Protein AF-A2HVQ4-F1 (afdb_monomer_lite)

Organism: Trichomonas vaginalis (strain ATCC PRA-98 / G3) (NCBI:txid412133)

Structure (mmCIF, N/CA/C/O backbone):
data_AF-A2HVQ4-F1
#
_entry.id   AF-A2HVQ4-F1
#
loop_
_atom_site.group_PDB
_atom_site.id
_atom_site.type_symbol
_atom_site.label_atom_id
_atom_site.label_alt_id
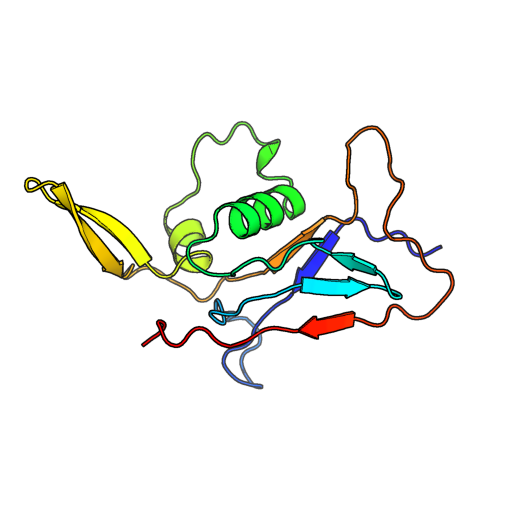_atom_site.label_comp_id
_atom_site.label_asym_id
_atom_site.label_entity_id
_atom_site.label_seq_id
_atom_site.pdbx_PDB_ins_code
_atom_site.Cartn_x
_atom_site.Cartn_y
_atom_site.Cartn_z
_atom_site.occupancy
_atom_site.B_iso_or_equiv
_atom_site.auth_seq_id
_atom_site.auth_comp_id
_atom_site.auth_asym_id
_atom_site.auth_atom_id
_atom_site.pdbx_PDB_model_num
ATOM 1 N N . MET A 1 1 ? -13.916 -3.213 23.852 1.00 38.81 1 MET A N 1
ATOM 2 C CA . MET A 1 1 ? -13.394 -2.404 22.736 1.00 38.81 1 MET A CA 1
ATOM 3 C C . MET A 1 1 ? -12.319 -3.230 22.056 1.00 38.81 1 MET A C 1
ATOM 5 O O . MET A 1 1 ? -11.415 -3.683 22.746 1.00 38.81 1 MET A O 1
ATOM 9 N N . LYS A 1 2 ? -12.468 -3.555 20.770 1.00 50.03 2 LYS A N 1
ATOM 10 C CA . LYS A 1 2 ? -11.391 -4.205 20.013 1.00 50.03 2 LYS A CA 1
ATOM 11 C C . LYS A 1 2 ? -10.584 -3.078 19.383 1.00 50.03 2 LYS A C 1
ATOM 13 O O . LYS A 1 2 ? -11.013 -2.516 18.385 1.00 50.03 2 LYS A O 1
ATOM 18 N N . HIS A 1 3 ? -9.506 -2.686 20.049 1.00 62.81 3 HIS A N 1
ATOM 19 C CA . HIS A 1 3 ? -8.563 -1.710 19.521 1.00 62.81 3 HIS A CA 1
ATOM 20 C C . HIS A 1 3 ? -7.697 -2.444 18.496 1.00 62.81 3 HIS A C 1
ATOM 22 O O . HIS A 1 3 ? -7.038 -3.423 18.842 1.00 62.81 3 HIS A O 1
ATOM 28 N N . ALA A 1 4 ? -7.811 -2.060 17.230 1.00 68.94 4 ALA A N 1
ATOM 29 C CA . ALA A 1 4 ? -6.895 -2.481 16.184 1.00 68.94 4 ALA A CA 1
ATOM 30 C C . ALA A 1 4 ? -6.087 -1.249 15.795 1.00 68.94 4 ALA A C 1
ATOM 32 O O . ALA A 1 4 ? -6.677 -0.208 15.512 1.00 68.94 4 ALA A O 1
ATOM 33 N N . ASP A 1 5 ? -4.766 -1.380 15.796 1.00 73.69 5 ASP A N 1
ATOM 34 C CA . ASP A 1 5 ? -3.872 -0.259 15.497 1.00 73.69 5 ASP A CA 1
ATOM 35 C C . ASP A 1 5 ? -3.649 -0.117 13.987 1.00 73.69 5 ASP A C 1
ATOM 37 O O . ASP A 1 5 ? -3.509 0.992 13.480 1.00 73.69 5 ASP A O 1
ATOM 41 N N . THR A 1 6 ? -3.699 -1.238 13.259 1.00 79.94 6 THR A N 1
ATOM 42 C CA . THR A 1 6 ? -3.438 -1.309 11.818 1.00 79.94 6 THR A CA 1
ATOM 43 C C . THR A 1 6 ? -4.282 -2.400 11.162 1.00 79.94 6 THR A C 1
ATOM 45 O O . THR A 1 6 ? -4.533 -3.456 11.749 1.00 79.94 6 THR A O 1
ATOM 48 N N . MET A 1 7 ? -4.667 -2.182 9.906 1.00 84.50 7 MET A N 1
ATOM 49 C CA . MET A 1 7 ? -5.232 -3.199 9.023 1.00 84.50 7 MET A CA 1
ATOM 50 C C . MET A 1 7 ? -4.346 -3.427 7.801 1.00 84.50 7 MET A C 1
ATOM 52 O O . MET A 1 7 ? -3.871 -2.478 7.182 1.00 84.50 7 MET A O 1
ATOM 56 N N . PHE A 1 8 ? -4.195 -4.697 7.420 1.00 87.75 8 PHE A N 1
ATOM 57 C CA . PHE A 1 8 ? -3.536 -5.099 6.181 1.00 87.75 8 PHE A CA 1
ATOM 58 C C . PHE A 1 8 ? -4.539 -5.738 5.228 1.00 87.75 8 PHE A C 1
ATOM 60 O O . PHE A 1 8 ? -5.259 -6.671 5.593 1.00 87.75 8 PHE A O 1
ATOM 67 N N . VAL A 1 9 ? -4.566 -5.241 3.997 1.00 87.25 9 VAL A N 1
ATOM 68 C CA . VAL A 1 9 ? -5.428 -5.734 2.924 1.00 87.25 9 VAL A CA 1
ATOM 69 C C . VAL A 1 9 ? -4.564 -6.468 1.910 1.00 87.25 9 VAL A C 1
ATOM 71 O O . VAL A 1 9 ? -3.584 -5.927 1.397 1.00 87.25 9 VAL A O 1
ATOM 74 N N . LEU A 1 10 ? -4.931 -7.719 1.642 1.00 88.50 10 LEU A N 1
ATOM 75 C CA . LEU A 1 10 ? -4.179 -8.631 0.789 1.00 88.50 10 LEU A CA 1
ATOM 76 C C . LEU A 1 10 ? -4.987 -8.952 -0.466 1.00 88.50 10 LEU A C 1
ATOM 78 O O . LEU A 1 10 ? -6.140 -9.378 -0.384 1.00 88.50 10 LEU A O 1
ATOM 82 N N . PHE A 1 11 ? -4.359 -8.793 -1.628 1.00 87.06 11 PHE A N 1
ATOM 83 C CA . PHE A 1 11 ? -4.989 -9.021 -2.925 1.00 87.06 11 PHE A CA 1
ATOM 84 C C . PHE A 1 11 ? -4.402 -10.268 -3.570 1.00 87.06 11 PHE A C 1
ATOM 86 O O . PHE A 1 11 ? -3.300 -10.259 -4.116 1.00 87.06 11 PHE A O 1
ATOM 93 N N . ARG A 1 12 ? -5.146 -11.370 -3.487 1.00 86.19 12 ARG A N 1
ATOM 94 C CA . ARG A 1 12 ? -4.780 -12.619 -4.159 1.00 86.19 12 ARG A CA 1
ATOM 95 C C . ARG A 1 12 ? -4.962 -12.471 -5.667 1.00 86.19 12 ARG A C 1
ATOM 97 O O . ARG A 1 12 ? -5.943 -11.876 -6.110 1.00 86.19 12 ARG A O 1
ATOM 104 N N . ARG A 1 13 ? -4.067 -13.069 -6.457 1.00 80.94 13 ARG A N 1
ATOM 105 C CA . ARG A 1 13 ? -4.235 -13.141 -7.919 1.00 80.94 13 ARG A CA 1
ATOM 106 C C . ARG A 1 13 ? -5.388 -14.068 -8.301 1.00 80.94 13 ARG A C 1
ATOM 108 O O . ARG A 1 13 ? -6.173 -13.746 -9.189 1.00 80.94 13 ARG A O 1
ATOM 115 N N . THR A 1 14 ? -5.503 -15.201 -7.618 1.00 81.44 14 THR A N 1
ATOM 116 C CA . THR A 1 14 ? -6.581 -16.178 -7.770 1.00 81.44 14 THR A CA 1
ATOM 117 C C . THR A 1 14 ? -7.082 -16.652 -6.406 1.00 81.44 14 THR A C 1
ATOM 119 O O . THR A 1 14 ? -6.425 -16.471 -5.383 1.00 81.44 14 THR A O 1
ATOM 122 N N . ILE A 1 15 ? -8.244 -17.309 -6.366 1.00 82.31 15 ILE A N 1
ATOM 123 C CA . ILE A 1 15 ? -8.796 -17.852 -5.113 1.00 82.31 15 ILE A CA 1
ATOM 124 C C . ILE A 1 15 ? -7.874 -18.893 -4.448 1.00 82.31 15 ILE A C 1
ATOM 126 O O . ILE A 1 15 ? -7.889 -19.036 -3.224 1.00 82.31 15 ILE A O 1
ATOM 130 N N . ASN A 1 16 ? -7.035 -19.558 -5.247 1.00 85.38 16 ASN A N 1
ATOM 131 C CA . ASN A 1 16 ? -6.134 -20.624 -4.815 1.00 85.38 16 ASN A CA 1
ATOM 132 C C . ASN A 1 16 ? -4.757 -20.116 -4.362 1.00 85.38 16 ASN A C 1
ATOM 134 O O . ASN A 1 16 ? -3.953 -20.910 -3.880 1.00 85.38 16 ASN A O 1
ATOM 138 N N . ASP A 1 17 ? -4.469 -18.820 -4.500 1.00 80.88 17 ASP A N 1
ATOM 139 C CA . ASP A 1 17 ? -3.192 -18.260 -4.060 1.00 80.88 17 ASP A CA 1
ATOM 140 C C . ASP A 1 17 ? -3.246 -17.966 -2.559 1.00 80.88 17 ASP A C 1
ATOM 142 O O . ASP A 1 17 ? -3.961 -17.072 -2.109 1.00 80.88 17 ASP A O 1
ATOM 146 N N . TYR A 1 18 ? -2.504 -18.740 -1.763 1.00 78.88 18 TYR A N 1
ATOM 147 C CA . TYR A 1 18 ? -2.473 -18.592 -0.300 1.00 78.88 18 TYR A CA 1
ATOM 148 C C . TYR A 1 18 ? -1.299 -17.753 0.209 1.00 78.88 18 TYR A C 1
ATOM 150 O O . TYR A 1 18 ? -1.385 -17.222 1.314 1.00 78.88 18 TYR A O 1
ATOM 158 N N . SER A 1 19 ? -0.233 -17.627 -0.584 1.00 82.12 19 SER A N 1
ATOM 159 C CA . SER A 1 19 ? 1.019 -16.961 -0.199 1.00 82.12 19 SER A CA 1
ATOM 160 C C . SER A 1 19 ? 1.459 -15.848 -1.150 1.00 82.12 19 SER A C 1
ATOM 162 O O . SER A 1 19 ? 2.436 -15.176 -0.852 1.00 82.12 19 SER A O 1
ATOM 164 N N . CYS A 1 20 ? 0.774 -15.666 -2.283 1.00 84.81 20 CYS A N 1
ATOM 165 C CA . CYS A 1 20 ? 1.169 -14.715 -3.319 1.00 84.81 20 CYS A CA 1
ATOM 166 C C . CYS A 1 20 ? 0.111 -13.618 -3.465 1.00 84.81 20 CYS A C 1
ATOM 168 O O . CYS A 1 20 ? -1.029 -13.885 -3.865 1.00 84.81 20 CYS A O 1
ATOM 170 N N . PHE A 1 21 ? 0.503 -12.384 -3.168 1.00 88.62 21 PHE A N 1
ATOM 171 C CA . PHE A 1 21 ? -0.345 -11.201 -3.198 1.00 88.62 21 PHE A CA 1
ATOM 172 C C . PHE A 1 21 ? 0.253 -10.141 -4.111 1.00 88.62 21 PHE A C 1
ATOM 174 O O . PHE A 1 21 ? 1.451 -9.877 -4.070 1.00 88.62 21 PHE A O 1
ATOM 181 N N . TYR A 1 22 ? -0.584 -9.525 -4.934 1.00 87.12 22 TYR A N 1
ATOM 182 C CA . TYR A 1 22 ? -0.135 -8.615 -5.982 1.00 87.12 22 TYR A CA 1
ATOM 183 C C . TYR A 1 22 ? -0.805 -7.266 -5.833 1.00 87.12 22 TYR A C 1
ATOM 185 O O . TYR A 1 22 ? -1.970 -7.189 -5.445 1.00 87.12 22 TYR A O 1
ATOM 193 N N . ASN A 1 23 ? -0.080 -6.207 -6.186 1.00 87.19 23 ASN A N 1
ATOM 194 C CA . ASN A 1 23 ? -0.672 -4.886 -6.281 1.00 87.19 23 ASN A CA 1
ATOM 195 C C . ASN A 1 23 ? -1.806 -4.924 -7.326 1.00 87.19 23 ASN A C 1
ATOM 197 O O . ASN A 1 23 ? -1.540 -5.242 -8.487 1.00 87.19 23 ASN A O 1
ATOM 201 N N . PRO A 1 24 ? -3.064 -4.649 -6.938 1.00 83.19 24 PRO A N 1
ATOM 202 C CA . PRO A 1 24 ? -4.206 -4.767 -7.836 1.00 83.19 24 PRO A CA 1
ATOM 203 C C . PRO A 1 24 ? -4.341 -3.579 -8.803 1.00 83.19 24 PRO A C 1
ATOM 205 O O . PRO A 1 24 ? -5.233 -3.614 -9.650 1.00 83.19 24 PRO A O 1
ATOM 208 N N . GLY A 1 25 ? -3.515 -2.532 -8.665 1.00 85.38 25 GLY A N 1
ATOM 209 C CA . GLY A 1 25 ? -3.580 -1.332 -9.496 1.00 85.38 25 GLY A CA 1
ATOM 210 C C . GLY A 1 25 ? -4.922 -0.632 -9.372 1.00 85.38 25 GLY A C 1
ATOM 211 O O . GLY A 1 25 ? -5.583 -0.391 -10.370 1.00 85.38 25 GLY A O 1
ATOM 212 N N . ILE A 1 26 ? -5.368 -0.368 -8.148 1.00 85.31 26 ILE A N 1
ATOM 213 C CA . ILE A 1 26 ? -6.641 0.303 -7.866 1.00 85.31 26 ILE A CA 1
ATOM 214 C C . ILE A 1 26 ? -6.428 1.658 -7.215 1.00 85.31 26 ILE A C 1
ATOM 216 O O . ILE A 1 26 ? -5.455 1.866 -6.479 1.00 85.31 26 ILE A O 1
ATOM 220 N N . LYS A 1 27 ? -7.409 2.532 -7.409 1.00 88.62 27 LYS A N 1
ATOM 221 C CA . LYS A 1 27 ? -7.669 3.618 -6.470 1.00 88.62 27 LYS A CA 1
ATOM 222 C C . LYS A 1 27 ? -8.509 3.110 -5.305 1.00 88.62 27 LYS A C 1
ATOM 224 O O . LYS A 1 27 ? -9.254 2.142 -5.455 1.00 88.62 27 LYS A O 1
ATOM 229 N N . TYR A 1 28 ? -8.329 3.694 -4.130 1.00 85.81 28 TYR A N 1
ATOM 230 C CA . TYR A 1 28 ? -9.011 3.254 -2.929 1.00 85.81 28 TYR A CA 1
ATOM 231 C C . TYR A 1 28 ? -9.220 4.381 -1.921 1.00 85.81 28 TYR A C 1
ATOM 233 O O . TYR A 1 28 ? -8.386 5.259 -1.704 1.00 85.81 28 TYR A O 1
ATOM 241 N N . HIS A 1 29 ? -10.333 4.255 -1.221 1.00 85.06 29 HIS A N 1
ATOM 242 C CA . HIS A 1 29 ? -10.558 4.743 0.128 1.00 85.06 29 HIS A CA 1
ATOM 243 C C . HIS A 1 29 ? -11.426 3.701 0.832 1.00 85.06 29 HIS A C 1
ATOM 245 O O . HIS A 1 29 ? -12.196 2.980 0.191 1.00 85.06 29 HIS A O 1
ATOM 251 N N . ILE A 1 30 ? -11.255 3.555 2.138 1.00 80.88 30 ILE A N 1
ATOM 252 C CA . ILE A 1 30 ? -11.874 2.474 2.892 1.00 80.88 30 ILE A CA 1
ATOM 253 C C . ILE A 1 30 ? -12.900 3.078 3.827 1.00 80.88 30 ILE A C 1
ATOM 255 O O . ILE A 1 30 ? -12.572 3.899 4.679 1.00 80.88 30 ILE A O 1
ATOM 259 N N . ASN A 1 31 ? -14.155 2.674 3.666 1.00 80.12 31 ASN A N 1
ATOM 260 C CA . ASN A 1 31 ? -15.184 3.007 4.636 1.00 80.12 31 ASN A CA 1
ATOM 261 C C . ASN A 1 31 ? -14.991 2.132 5.873 1.00 80.12 31 ASN A C 1
ATOM 263 O O . ASN A 1 31 ? -14.978 0.910 5.749 1.00 80.12 31 ASN A O 1
ATOM 267 N N . ILE A 1 32 ? -14.854 2.758 7.033 1.00 76.50 32 ILE A N 1
ATOM 268 C CA . ILE A 1 32 ? -14.749 2.115 8.334 1.00 76.50 32 ILE A CA 1
ATOM 269 C C . ILE A 1 32 ? -15.804 2.764 9.221 1.00 76.50 32 ILE A C 1
ATOM 271 O O . ILE A 1 32 ? -15.659 3.909 9.646 1.00 76.50 32 ILE A O 1
ATOM 275 N N . ASP A 1 33 ? -16.896 2.039 9.455 1.00 74.81 33 ASP A N 1
ATOM 276 C CA . ASP A 1 33 ? -18.021 2.495 10.286 1.00 74.81 33 ASP A CA 1
ATOM 277 C C . ASP A 1 33 ? -18.572 3.886 9.891 1.00 74.81 33 ASP A C 1
ATOM 279 O O . ASP A 1 33 ? -18.785 4.776 10.713 1.00 74.81 33 ASP A O 1
ATOM 283 N N . GLY A 1 34 ? -18.746 4.111 8.585 1.00 75.25 34 GLY A N 1
ATOM 284 C CA . GLY A 1 34 ? -19.269 5.362 8.029 1.00 75.25 34 GLY A CA 1
ATOM 285 C C . GLY A 1 34 ? -18.224 6.464 7.833 1.00 75.25 34 GLY A C 1
ATOM 286 O O . GLY A 1 34 ? -18.560 7.525 7.303 1.00 75.25 34 GLY A O 1
ATOM 287 N N . LYS A 1 35 ? -16.962 6.236 8.218 1.00 76.94 35 LYS A N 1
ATOM 288 C CA . LYS A 1 35 ? -15.846 7.160 7.981 1.00 76.94 35 LYS A CA 1
ATOM 289 C C . LYS A 1 35 ? -14.934 6.622 6.889 1.00 76.94 35 LYS A C 1
ATOM 291 O O . LYS A 1 35 ? -14.402 5.525 7.006 1.00 76.94 35 LYS A O 1
ATOM 296 N N . TYR A 1 36 ? -14.716 7.418 5.847 1.00 79.44 36 TYR A N 1
ATOM 297 C CA . TYR A 1 36 ? -13.748 7.081 4.807 1.00 79.44 36 TYR A CA 1
ATOM 298 C C . TYR A 1 36 ? -12.325 7.412 5.257 1.00 79.44 36 TYR A C 1
ATOM 300 O O . TYR A 1 36 ? -12.045 8.542 5.667 1.00 79.44 36 TYR A O 1
ATOM 308 N N . TYR A 1 37 ? -11.443 6.422 5.154 1.00 79.88 37 TYR A N 1
ATOM 309 C CA . TYR A 1 37 ? -10.019 6.541 5.413 1.00 79.88 37 TYR A CA 1
ATOM 310 C C . TYR A 1 37 ? -9.202 5.814 4.326 1.00 79.88 37 TYR A C 1
ATOM 312 O O . TYR A 1 37 ? -9.496 4.658 4.022 1.00 79.88 37 TYR A O 1
ATOM 320 N N . PRO A 1 38 ? -8.157 6.430 3.750 1.00 80.19 38 PRO A N 1
ATOM 321 C CA . PRO A 1 38 ? -7.820 7.850 3.854 1.00 80.19 38 PRO A CA 1
ATOM 322 C C . PRO A 1 38 ? -8.977 8.751 3.384 1.00 80.19 38 PRO A C 1
ATOM 324 O O . PRO A 1 38 ? -9.886 8.312 2.680 1.00 80.19 38 PRO A O 1
ATOM 327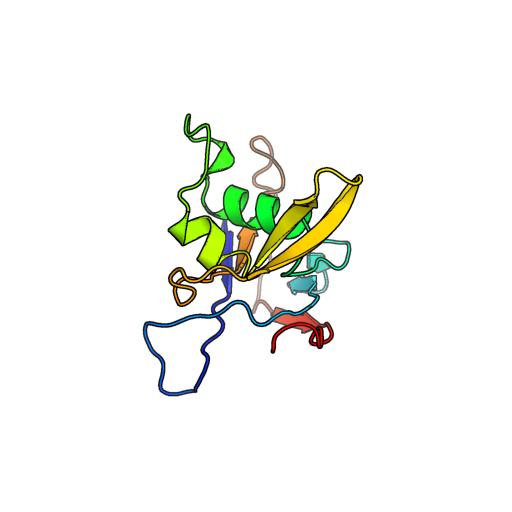 N N . ARG A 1 39 ? -8.995 10.008 3.856 1.00 80.69 39 ARG A N 1
ATOM 328 C CA . ARG A 1 39 ? -10.098 10.953 3.581 1.00 80.69 39 ARG A CA 1
ATOM 329 C C . ARG A 1 39 ? -10.210 11.282 2.089 1.00 80.69 39 ARG A C 1
ATOM 331 O O . ARG A 1 39 ? -11.309 11.510 1.591 1.00 80.69 39 ARG A O 1
ATOM 338 N N . GLU A 1 40 ? -9.071 11.320 1.411 1.00 84.81 40 GLU A N 1
ATOM 339 C CA . GLU A 1 40 ? -8.970 11.426 -0.040 1.00 84.81 40 GLU A CA 1
ATOM 340 C C . GLU A 1 40 ? -8.730 10.046 -0.649 1.00 84.81 40 GLU A C 1
ATOM 342 O O . GLU A 1 40 ? -8.150 9.170 -0.010 1.00 84.81 40 GLU A O 1
ATOM 347 N N . GLU A 1 41 ? -9.149 9.871 -1.899 1.00 86.44 41 GLU A N 1
ATOM 348 C CA . GLU A 1 41 ? -8.857 8.660 -2.657 1.00 86.44 41 GLU A CA 1
ATOM 349 C C . GLU A 1 41 ? -7.357 8.587 -2.982 1.00 86.44 41 GLU A C 1
ATOM 351 O O . GLU A 1 41 ? -6.771 9.530 -3.528 1.00 86.44 41 GLU A O 1
ATOM 356 N N . TYR A 1 42 ? -6.733 7.466 -2.623 1.00 89.75 42 TYR A N 1
ATOM 357 C CA . TYR A 1 42 ? -5.324 7.179 -2.890 1.00 89.75 42 TYR A CA 1
ATOM 358 C C . TYR A 1 42 ? -5.205 6.131 -3.988 1.00 89.75 42 TYR A C 1
ATOM 360 O O . TYR A 1 42 ? -6.100 5.312 -4.176 1.00 89.75 42 TYR A O 1
ATOM 368 N N . SER A 1 43 ? -4.086 6.125 -4.704 1.00 88.00 43 SER A N 1
ATOM 369 C CA . SER A 1 43 ? -3.797 5.086 -5.695 1.00 88.00 43 SER A CA 1
ATOM 370 C C . SER A 1 43 ? -2.772 4.091 -5.167 1.00 88.00 43 SER A C 1
ATOM 372 O O . SER A 1 43 ? -1.778 4.463 -4.561 1.00 88.00 43 SER A O 1
ATOM 374 N N . THR A 1 44 ? -2.970 2.804 -5.432 1.00 86.19 44 THR A N 1
ATOM 375 C CA . THR A 1 44 ? -1.936 1.785 -5.169 1.00 86.19 44 THR A CA 1
ATOM 376 C C . THR A 1 44 ? -0.754 1.888 -6.144 1.00 86.19 44 THR A C 1
ATOM 378 O O . THR A 1 44 ? 0.269 1.242 -5.936 1.00 86.19 44 THR A O 1
ATOM 381 N N . VAL A 1 45 ? -0.863 2.710 -7.194 1.00 84.56 45 VAL A N 1
ATOM 382 C CA . VAL A 1 45 ? 0.184 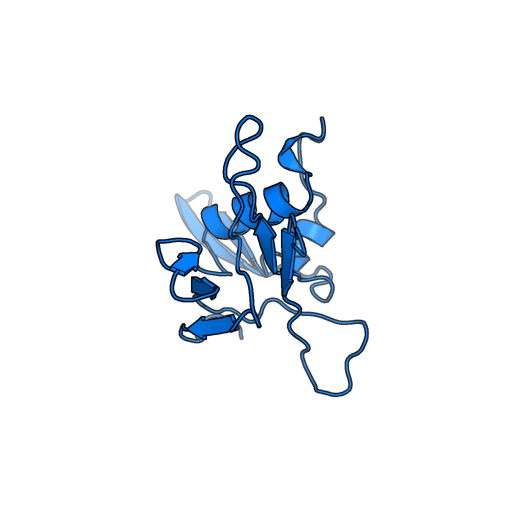2.978 -8.193 1.00 84.56 45 VAL A CA 1
ATOM 383 C C . VAL A 1 45 ? 0.464 4.469 -8.310 1.00 84.56 45 VAL A C 1
ATOM 385 O O . VAL A 1 45 ? -0.465 5.271 -8.279 1.00 84.56 45 VAL A O 1
ATOM 388 N N . GLU A 1 46 ? 1.738 4.839 -8.464 1.00 83.69 46 GLU A N 1
ATOM 389 C CA . GLU A 1 46 ? 2.192 6.230 -8.679 1.00 83.69 46 GLU A CA 1
ATOM 390 C C . GLU A 1 46 ? 1.766 7.254 -7.611 1.00 83.69 46 GLU A C 1
ATOM 392 O O . GLU A 1 46 ? 1.937 8.455 -7.805 1.00 83.69 46 GLU A O 1
ATOM 397 N N . ASP A 1 47 ? 1.277 6.809 -6.453 1.00 86.62 47 ASP A N 1
ATOM 398 C CA . ASP A 1 47 ? 0.891 7.689 -5.355 1.00 86.62 47 ASP A CA 1
ATOM 399 C C . ASP A 1 47 ? 1.768 7.432 -4.129 1.00 86.62 47 ASP A C 1
ATOM 401 O O . ASP A 1 47 ? 1.636 6.441 -3.403 1.00 86.62 47 ASP A O 1
ATOM 405 N N . MET A 1 48 ? 2.674 8.376 -3.878 1.00 86.06 48 MET A N 1
ATOM 406 C CA . MET A 1 48 ? 3.581 8.332 -2.733 1.00 86.06 48 MET A CA 1
ATOM 407 C C . MET A 1 48 ? 2.837 8.353 -1.393 1.00 86.06 48 MET A C 1
ATOM 409 O O . MET A 1 48 ? 3.389 7.897 -0.393 1.00 86.06 48 MET A O 1
ATOM 413 N N . ARG A 1 49 ? 1.593 8.847 -1.351 1.00 88.06 49 ARG A N 1
ATOM 414 C CA . ARG A 1 49 ? 0.785 8.873 -0.127 1.00 88.06 49 ARG A CA 1
ATOM 415 C C . ARG A 1 49 ? 0.347 7.466 0.267 1.00 88.06 49 ARG A C 1
ATOM 417 O O . ARG A 1 49 ? 0.430 7.123 1.440 1.00 88.06 49 ARG A O 1
ATOM 424 N N . SER A 1 50 ? -0.040 6.630 -0.702 1.00 87.50 50 SER A N 1
ATOM 425 C CA . SER A 1 50 ? -0.356 5.213 -0.460 1.00 87.50 50 SER A CA 1
ATOM 426 C C . SER A 1 50 ? 0.868 4.437 0.028 1.00 87.50 50 SER A C 1
ATOM 428 O O . SER A 1 50 ? 0.777 3.642 0.968 1.00 87.50 50 SER A O 1
ATOM 430 N N . TYR A 1 51 ? 2.031 4.733 -0.561 1.00 86.44 51 TYR A N 1
ATOM 431 C CA . TYR A 1 51 ? 3.305 4.156 -0.144 1.00 86.44 51 TYR A CA 1
ATOM 432 C C . TYR A 1 51 ? 3.648 4.521 1.299 1.00 86.44 51 TYR A C 1
ATOM 434 O O . TYR A 1 51 ? 3.844 3.641 2.132 1.00 86.44 51 TYR A O 1
ATOM 442 N N . ASN A 1 52 ? 3.661 5.818 1.607 1.00 86.38 52 ASN A N 1
ATOM 443 C CA . ASN A 1 52 ? 3.988 6.322 2.933 1.00 86.38 52 ASN A CA 1
ATOM 444 C C . ASN A 1 52 ? 3.038 5.769 4.007 1.00 86.38 52 ASN A C 1
ATOM 446 O O . ASN A 1 52 ? 3.513 5.308 5.041 1.00 86.38 52 ASN A O 1
ATOM 450 N N . LEU A 1 53 ? 1.734 5.713 3.716 1.00 87.38 53 LEU A N 1
ATOM 451 C CA . LEU A 1 53 ? 0.717 5.150 4.606 1.00 87.38 53 LEU A CA 1
ATOM 452 C C . LEU A 1 53 ? 0.956 3.659 4.900 1.00 87.38 53 LEU A C 1
ATOM 454 O O . LEU A 1 53 ? 0.845 3.214 6.039 1.00 87.38 53 LEU A O 1
ATOM 458 N N . THR A 1 54 ? 1.328 2.887 3.876 1.00 88.19 54 THR A N 1
ATOM 459 C CA . THR A 1 54 ? 1.625 1.455 4.029 1.00 88.19 54 THR A CA 1
ATOM 460 C C . THR A 1 54 ? 2.894 1.221 4.853 1.00 88.19 54 THR A C 1
ATOM 462 O O . THR A 1 54 ? 2.944 0.286 5.650 1.00 88.19 54 THR A O 1
ATOM 465 N N . LEU A 1 55 ? 3.913 2.069 4.698 1.00 87.19 55 LEU A N 1
ATOM 466 C CA . LEU A 1 55 ? 5.145 2.003 5.494 1.00 87.19 55 LEU A CA 1
ATOM 467 C C . LEU A 1 55 ? 4.931 2.421 6.945 1.00 87.19 55 LEU A C 1
ATOM 469 O O . LEU A 1 55 ? 5.554 1.854 7.843 1.00 87.19 55 LEU A O 1
ATOM 473 N N . ASP A 1 56 ? 4.040 3.379 7.166 1.00 85.06 56 ASP A N 1
ATOM 474 C CA . ASP A 1 56 ? 3.647 3.823 8.496 1.00 85.06 56 ASP A CA 1
ATOM 475 C C . ASP A 1 56 ? 2.911 2.711 9.252 1.00 85.06 56 ASP A C 1
ATOM 477 O O . ASP A 1 56 ? 3.293 2.340 10.359 1.00 85.06 56 ASP A O 1
ATOM 481 N N . ALA A 1 57 ? 1.966 2.043 8.581 1.00 85.81 57 ALA A N 1
ATOM 482 C CA . ALA A 1 57 ? 1.294 0.841 9.077 1.00 85.81 57 ALA A CA 1
ATOM 483 C C . ALA A 1 57 ? 2.262 -0.291 9.485 1.00 85.81 57 ALA A C 1
ATOM 485 O O . ALA A 1 57 ? 1.949 -1.084 10.374 1.00 85.81 57 ALA A O 1
ATOM 486 N N . MET A 1 58 ? 3.431 -0.381 8.845 1.00 84.56 58 MET A N 1
ATOM 487 C CA . MET A 1 58 ? 4.485 -1.349 9.174 1.00 84.56 58 MET A CA 1
ATOM 488 C C . MET A 1 58 ? 5.453 -0.873 10.259 1.00 84.56 58 MET A C 1
ATOM 490 O O . MET A 1 58 ? 6.369 -1.618 10.615 1.00 84.56 58 MET A O 1
ATOM 494 N N . ASN A 1 59 ? 5.309 0.362 10.740 1.00 81.44 59 ASN A N 1
ATOM 495 C CA . ASN A 1 59 ? 6.291 1.035 11.584 1.00 81.44 59 ASN A CA 1
ATOM 496 C C . ASN A 1 59 ? 7.682 1.144 10.917 1.00 81.44 59 ASN A C 1
ATOM 498 O O . ASN A 1 59 ? 8.711 1.228 11.588 1.00 81.44 59 ASN A O 1
ATOM 502 N N . PHE A 1 60 ? 7.738 1.113 9.580 1.00 80.75 60 PHE A N 1
ATOM 503 C CA . PHE A 1 60 ? 8.995 1.161 8.830 1.00 80.75 60 PHE A CA 1
ATOM 504 C C . PHE A 1 60 ? 9.586 2.575 8.819 1.00 80.75 60 PHE A C 1
ATOM 506 O O . PHE A 1 60 ? 10.803 2.729 8.839 1.00 80.75 60 PHE A O 1
ATOM 513 N N . ASN A 1 61 ? 8.732 3.603 8.867 1.00 76.06 61 ASN A N 1
ATOM 514 C CA . ASN A 1 61 ? 9.149 5.008 8.934 1.00 76.06 61 ASN A CA 1
ATOM 515 C C . ASN A 1 61 ? 9.926 5.346 10.220 1.00 76.06 61 ASN A C 1
ATOM 517 O O . ASN A 1 61 ? 10.775 6.232 10.202 1.00 76.06 61 ASN A O 1
ATOM 521 N N . ASN A 1 62 ? 9.676 4.619 11.314 1.00 76.56 62 ASN A N 1
ATOM 522 C CA . ASN A 1 62 ? 10.383 4.790 12.589 1.00 76.56 62 ASN A CA 1
ATOM 523 C C . ASN A 1 62 ? 11.675 3.965 12.680 1.00 76.56 62 ASN A C 1
ATOM 525 O O . ASN A 1 62 ? 12.386 4.008 13.685 1.00 76.56 62 ASN A O 1
ATOM 529 N N . ASN A 1 63 ? 11.996 3.192 11.644 1.00 76.44 63 ASN A N 1
ATOM 530 C CA . ASN A 1 63 ? 13.255 2.475 11.559 1.00 76.44 63 ASN A CA 1
ATOM 531 C C . ASN A 1 63 ? 14.337 3.410 10.988 1.00 76.44 63 ASN A C 1
ATOM 533 O O . ASN A 1 63 ? 14.088 4.163 10.053 1.00 76.44 63 ASN A O 1
ATOM 537 N N . PHE A 1 64 ? 15.579 3.302 11.470 1.00 79.00 64 PHE A N 1
ATOM 538 C CA . PHE A 1 64 ? 16.760 4.008 10.933 1.00 79.00 64 PHE A CA 1
ATOM 539 C C . PHE A 1 64 ? 17.146 3.596 9.497 1.00 79.00 64 PHE A C 1
ATOM 541 O O . PHE A 1 64 ? 18.234 3.902 9.005 1.00 79.00 64 PHE A O 1
ATOM 548 N N . THR A 1 65 ? 16.270 2.863 8.820 1.00 70.62 65 THR A N 1
ATOM 549 C CA . THR A 1 65 ? 16.489 2.362 7.478 1.00 70.62 65 THR A CA 1
ATOM 550 C C . THR A 1 65 ? 16.321 3.511 6.488 1.00 70.62 65 THR A C 1
ATOM 552 O O . THR A 1 65 ? 15.228 4.020 6.274 1.00 70.62 65 THR A O 1
ATOM 555 N N . THR A 1 66 ? 17.423 3.935 5.872 1.00 67.38 66 THR A N 1
ATOM 556 C CA . THR A 1 66 ? 17.443 5.079 4.947 1.00 67.38 66 THR A CA 1
ATOM 557 C C . THR A 1 66 ? 16.834 4.773 3.578 1.00 67.38 66 THR A C 1
ATOM 559 O O . THR A 1 66 ? 16.559 5.697 2.815 1.00 67.38 66 THR A O 1
ATOM 562 N N . THR A 1 67 ? 16.656 3.492 3.233 1.00 75.31 67 THR A N 1
ATOM 563 C CA . THR A 1 67 ? 16.174 3.043 1.919 1.00 75.31 67 THR A CA 1
ATOM 564 C C . THR A 1 67 ? 15.418 1.724 2.016 1.00 75.31 67 THR A C 1
ATOM 566 O O . THR A 1 67 ? 15.739 0.870 2.836 1.00 75.31 67 THR A O 1
ATOM 569 N N . ILE A 1 68 ? 14.432 1.531 1.145 1.00 79.44 68 ILE A N 1
ATOM 570 C CA . ILE A 1 68 ? 13.683 0.276 1.054 1.00 79.44 68 ILE A CA 1
ATOM 571 C C . ILE A 1 68 ? 14.390 -0.666 0.082 1.00 79.44 68 ILE A C 1
ATOM 573 O O . ILE A 1 68 ? 14.947 -0.229 -0.925 1.00 79.44 68 ILE A O 1
ATOM 577 N N . ASN A 1 69 ? 14.407 -1.962 0.398 1.00 81.31 69 ASN A N 1
ATOM 578 C CA . ASN A 1 69 ? 15.072 -2.948 -0.443 1.00 81.31 69 ASN A CA 1
ATOM 579 C C . ASN A 1 69 ? 14.350 -3.091 -1.801 1.00 81.31 69 ASN A C 1
ATOM 581 O O . ASN A 1 69 ? 13.120 -2.989 -1.858 1.00 81.31 69 ASN A O 1
ATOM 585 N N . PRO A 1 70 ? 15.084 -3.395 -2.889 1.00 80.62 70 PRO A N 1
ATOM 586 C CA . PRO A 1 70 ? 14.513 -3.478 -4.234 1.00 80.62 70 PRO A CA 1
ATOM 587 C C . PRO A 1 70 ? 13.322 -4.436 -4.369 1.00 80.62 70 PRO A C 1
ATOM 589 O O . PRO A 1 70 ? 12.397 -4.130 -5.110 1.00 80.62 70 PRO A O 1
ATOM 592 N N . GLU A 1 71 ? 13.303 -5.543 -3.618 1.00 81.31 71 GLU A N 1
ATOM 593 C CA . GLU A 1 71 ? 12.202 -6.523 -3.650 1.00 81.31 71 GLU A CA 1
ATOM 594 C C . GLU A 1 71 ? 10.902 -5.988 -3.025 1.00 81.31 71 GLU A C 1
ATOM 596 O O . GLU A 1 71 ? 9.796 -6.274 -3.485 1.00 81.31 71 GLU A O 1
ATOM 601 N N . MET A 1 72 ? 11.012 -5.173 -1.971 1.00 81.56 72 MET A N 1
ATOM 602 C CA . MET A 1 72 ? 9.851 -4.510 -1.376 1.00 81.56 72 MET A CA 1
ATOM 603 C C . MET A 1 72 ? 9.387 -3.357 -2.266 1.00 81.56 72 MET A C 1
ATOM 605 O O . MET A 1 72 ? 8.187 -3.145 -2.428 1.00 81.56 72 MET A O 1
ATOM 609 N N . GLN A 1 73 ? 10.325 -2.658 -2.912 1.00 84.31 73 GLN A N 1
ATOM 610 C CA . GLN A 1 73 ? 9.992 -1.664 -3.924 1.00 84.31 73 GLN A CA 1
ATOM 611 C C . GLN A 1 73 ? 9.233 -2.293 -5.101 1.00 84.31 73 GLN A C 1
ATOM 613 O O . GLN A 1 73 ? 8.198 -1.753 -5.477 1.00 84.31 73 GLN A O 1
ATOM 618 N N . SER A 1 74 ? 9.695 -3.420 -5.657 1.00 83.69 74 SER A N 1
ATOM 619 C CA . SER A 1 74 ? 9.028 -4.105 -6.775 1.00 83.69 74 SER A CA 1
ATOM 620 C C . SER A 1 74 ? 7.682 -4.709 -6.389 1.00 83.69 74 SER A C 1
ATOM 622 O O . SER A 1 74 ? 6.769 -4.740 -7.215 1.00 83.69 74 SER A O 1
ATOM 624 N N . SER A 1 75 ? 7.540 -5.148 -5.136 1.00 84.94 75 SER A N 1
ATOM 625 C CA . SER A 1 75 ? 6.272 -5.646 -4.601 1.00 84.94 75 SER A CA 1
ATOM 626 C C . SER A 1 75 ? 5.243 -4.536 -4.420 1.00 84.94 75 SER A C 1
ATOM 628 O O . SER A 1 75 ? 4.079 -4.732 -4.762 1.00 84.94 75 SER A O 1
ATOM 630 N N . ILE A 1 76 ? 5.655 -3.363 -3.924 1.00 84.25 76 ILE A N 1
ATOM 631 C CA . ILE A 1 76 ? 4.740 -2.238 -3.702 1.00 84.25 76 ILE A CA 1
ATOM 632 C C . ILE A 1 76 ? 4.447 -1.485 -5.001 1.00 84.25 76 ILE A C 1
ATOM 634 O O . ILE A 1 76 ? 3.292 -1.151 -5.255 1.00 84.25 76 ILE A O 1
ATOM 638 N N . MET A 1 77 ? 5.449 -1.263 -5.853 1.00 82.81 77 MET A N 1
ATOM 639 C CA . MET A 1 77 ? 5.298 -0.569 -7.131 1.00 82.81 77 MET A CA 1
ATOM 640 C C . MET A 1 77 ? 5.842 -1.428 -8.286 1.00 82.81 77 MET A C 1
ATOM 642 O O . MET A 1 77 ? 7.027 -1.765 -8.312 1.00 82.81 77 MET A O 1
ATOM 646 N N . PRO A 1 78 ? 5.019 -1.760 -9.296 1.00 76.88 78 PRO A N 1
ATOM 647 C CA . PRO A 1 78 ? 5.426 -2.678 -10.368 1.00 76.88 78 PRO A CA 1
ATOM 648 C C . PRO A 1 78 ? 6.430 -2.075 -11.364 1.00 76.88 78 PRO A C 1
ATOM 650 O O . PRO A 1 78 ? 7.003 -2.793 -12.186 1.00 76.88 78 PRO A O 1
ATOM 653 N N . TYR A 1 79 ? 6.636 -0.762 -11.341 1.00 79.56 79 TYR A N 1
ATOM 654 C CA . TYR A 1 79 ? 7.566 -0.060 -12.218 1.00 79.56 79 TYR A CA 1
ATOM 655 C C . TYR A 1 79 ? 8.201 1.121 -11.500 1.00 79.56 79 TYR A C 1
ATOM 657 O O . TYR A 1 79 ? 7.736 1.552 -10.454 1.00 79.56 79 TYR A O 1
ATOM 665 N N . VAL A 1 80 ? 9.252 1.671 -12.093 1.00 79.44 80 VAL A N 1
ATOM 666 C CA . VAL A 1 80 ? 9.886 2.921 -11.679 1.00 79.44 80 VAL A CA 1
ATOM 667 C C . VAL A 1 80 ? 9.855 3.914 -12.833 1.00 79.44 80 VAL A C 1
ATOM 669 O O . VAL A 1 80 ? 9.930 3.533 -14.004 1.00 79.44 80 VAL A O 1
ATOM 672 N N . LYS A 1 81 ? 9.737 5.204 -12.516 1.00 82.81 81 LYS A N 1
ATOM 673 C CA . LYS A 1 81 ? 9.917 6.271 -13.504 1.00 82.81 81 LYS A CA 1
ATOM 674 C C . LYS A 1 81 ? 11.396 6.603 -13.612 1.00 82.81 81 LYS A C 1
ATOM 676 O O . LYS A 1 81 ? 12.021 6.964 -12.618 1.00 82.81 81 LYS A O 1
ATOM 681 N N . VAL A 1 82 ? 11.941 6.501 -14.817 1.00 85.81 82 VAL A N 1
ATOM 682 C CA . VAL A 1 82 ? 13.351 6.779 -15.097 1.00 85.81 82 VAL A CA 1
ATOM 683 C C . VAL A 1 82 ? 13.452 7.990 -16.007 1.00 85.81 82 VAL A C 1
ATOM 685 O O . VAL A 1 82 ? 12.761 8.084 -17.024 1.00 85.81 82 VAL A O 1
ATOM 688 N N . TRP A 1 83 ? 14.324 8.920 -15.634 1.00 87.12 83 TRP A N 1
ATOM 689 C CA . TRP A 1 83 ? 14.630 10.089 -16.443 1.00 87.12 83 TRP A CA 1
ATOM 690 C C . TRP A 1 83 ? 15.706 9.745 -17.466 1.00 87.12 83 TRP A C 1
ATOM 692 O O . TRP A 1 83 ? 16.765 9.212 -17.137 1.00 87.12 83 TRP A O 1
ATOM 702 N N . THR A 1 84 ? 15.425 10.049 -18.724 1.00 85.38 84 THR A N 1
ATOM 703 C CA . THR A 1 84 ? 16.402 9.955 -19.809 1.00 85.38 84 THR A CA 1
ATOM 704 C C . THR A 1 84 ? 17.330 11.168 -19.799 1.00 85.38 84 THR A C 1
ATOM 706 O O . THR A 1 84 ? 16.987 12.231 -19.282 1.00 85.38 84 THR A O 1
ATOM 709 N N . HIS A 1 85 ? 18.496 11.039 -20.432 1.00 84.06 85 HIS A N 1
ATOM 710 C CA . HIS A 1 85 ? 19.444 12.147 -20.611 1.00 84.06 85 HIS A CA 1
ATOM 711 C C . HIS A 1 85 ? 18.853 13.322 -21.415 1.00 84.06 85 HIS A C 1
ATOM 713 O O . HIS A 1 85 ? 19.346 14.440 -21.318 1.00 84.06 85 HIS A O 1
ATOM 719 N N . THR A 1 86 ? 17.777 13.089 -22.174 1.00 87.62 86 THR A N 1
ATOM 720 C CA . THR A 1 86 ? 17.002 14.119 -22.882 1.00 87.62 86 THR A CA 1
ATOM 721 C C . THR A 1 86 ? 15.925 14.783 -22.014 1.00 87.62 86 THR A C 1
ATOM 723 O O . THR A 1 86 ? 15.173 15.610 -22.517 1.00 87.62 86 THR A O 1
ATOM 726 N N . GLY A 1 87 ? 15.803 14.415 -20.733 1.00 83.12 87 GLY A N 1
ATOM 727 C CA . GLY A 1 87 ? 14.786 14.942 -19.816 1.00 83.12 87 GLY A CA 1
ATOM 728 C C . GLY A 1 87 ? 13.387 14.338 -19.994 1.00 83.12 87 GLY A C 1
ATOM 729 O O . GLY A 1 87 ? 12.457 14.754 -19.312 1.00 83.12 87 GLY A O 1
ATOM 730 N N . ALA A 1 88 ? 13.220 13.346 -20.873 1.00 86.25 88 ALA A N 1
ATOM 731 C CA . ALA A 1 88 ? 11.965 12.607 -21.009 1.00 86.25 88 ALA A CA 1
ATOM 732 C C . ALA A 1 88 ? 11.846 11.536 -19.914 1.00 86.25 88 ALA A C 1
ATOM 734 O O . ALA A 1 88 ? 12.841 10.891 -19.568 1.00 86.25 88 ALA A O 1
ATOM 735 N N . GLN A 1 89 ? 10.638 11.330 -19.391 1.00 86.06 89 GLN A N 1
ATOM 736 C CA . GLN A 1 89 ? 10.351 10.324 -18.372 1.00 86.06 89 GLN A CA 1
ATOM 737 C C . GLN A 1 89 ? 9.820 9.045 -19.030 1.00 86.06 89 GLN A C 1
ATOM 739 O O . GLN A 1 89 ? 8.823 9.086 -19.746 1.00 86.06 89 GLN A O 1
ATOM 744 N N . ASN A 1 90 ? 10.462 7.909 -18.758 1.00 83.94 90 ASN A N 1
ATOM 745 C CA . ASN A 1 90 ? 10.030 6.593 -19.226 1.00 83.94 90 ASN A CA 1
ATOM 746 C C . ASN A 1 90 ? 9.594 5.715 -18.048 1.00 83.94 90 ASN A C 1
ATOM 748 O O . ASN A 1 90 ? 10.175 5.774 -16.963 1.00 83.94 90 ASN A O 1
ATOM 752 N N . THR A 1 91 ? 8.589 4.868 -18.273 1.00 85.31 91 THR A N 1
ATOM 753 C CA . THR A 1 91 ? 8.193 3.816 -17.327 1.00 85.31 91 THR A CA 1
ATOM 754 C C . THR A 1 91 ? 9.068 2.587 -17.553 1.00 85.31 91 THR A C 1
ATOM 756 O O . THR A 1 91 ? 9.034 1.996 -18.631 1.00 85.31 91 THR A O 1
ATOM 759 N N . GLN A 1 92 ? 9.834 2.181 -16.542 1.00 83.44 92 GLN A N 1
ATOM 760 C CA . GLN A 1 92 ? 10.601 0.938 -16.555 1.00 83.44 92 GLN A CA 1
ATOM 761 C C . GLN A 1 92 ? 9.979 -0.061 -15.581 1.00 83.44 92 GLN A C 1
ATOM 763 O O . GLN A 1 92 ? 10.000 0.146 -14.369 1.00 83.44 92 GLN A O 1
ATOM 768 N N . TYR A 1 93 ? 9.439 -1.158 -16.108 1.00 79.88 93 TYR A N 1
ATOM 769 C CA . TYR A 1 93 ? 8.894 -2.242 -15.294 1.00 79.88 93 TYR A CA 1
ATOM 770 C C . TYR A 1 93 ? 10.004 -3.000 -14.566 1.00 79.88 93 TYR A C 1
ATOM 772 O O . TYR A 1 93 ? 11.065 -3.269 -15.131 1.00 79.88 93 TYR A O 1
ATOM 780 N N . THR A 1 94 ? 9.761 -3.337 -13.300 1.00 75.69 94 THR A N 1
ATOM 781 C CA . THR A 1 94 ? 10.711 -4.107 -12.492 1.00 75.69 94 THR A CA 1
ATOM 782 C C . THR A 1 94 ? 10.638 -5.584 -12.881 1.00 75.69 94 THR A C 1
ATOM 784 O O . THR A 1 94 ? 9.549 -6.136 -13.001 1.00 75.69 94 THR A O 1
ATOM 787 N N . ASN A 1 95 ? 11.778 -6.252 -13.066 1.00 74.25 95 ASN A N 1
ATOM 788 C CA . ASN A 1 95 ? 11.813 -7.706 -13.303 1.00 74.25 95 ASN A CA 1
ATOM 789 C C . ASN A 1 95 ? 11.884 -8.521 -11.994 1.00 74.25 95 ASN A C 1
ATOM 791 O O . ASN A 1 95 ? 12.049 -9.736 -12.049 1.00 74.25 95 ASN A O 1
ATOM 795 N N . GLY A 1 96 ? 11.832 -7.845 -10.840 1.00 77.31 96 GLY A N 1
ATOM 796 C CA . GLY A 1 96 ? 11.890 -8.463 -9.514 1.00 77.31 96 GLY A CA 1
ATOM 797 C C . GLY A 1 96 ? 10.581 -9.141 -9.117 1.00 77.31 96 GLY A C 1
ATOM 798 O O . GLY A 1 96 ? 9.582 -9.063 -9.840 1.00 77.31 96 GLY A O 1
ATOM 799 N N . ASP A 1 97 ? 10.583 -9.792 -7.955 1.00 81.31 97 ASP A N 1
ATOM 800 C CA . ASP A 1 97 ? 9.375 -10.423 -7.439 1.00 81.31 97 ASP A CA 1
ATOM 801 C C . ASP A 1 97 ? 8.335 -9.360 -7.048 1.00 81.31 97 ASP A C 1
ATOM 803 O O . ASP A 1 97 ? 8.658 -8.283 -6.536 1.00 81.31 97 ASP A O 1
ATOM 807 N N . ARG A 1 98 ? 7.068 -9.661 -7.335 1.00 83.75 98 ARG A N 1
ATOM 808 C CA . ARG A 1 98 ? 5.914 -8.799 -7.052 1.00 83.75 98 ARG A CA 1
ATOM 809 C C . ARG A 1 98 ? 4.842 -9.496 -6.217 1.00 83.75 98 ARG A C 1
ATOM 811 O O . ARG A 1 98 ? 3.755 -8.947 -6.060 1.00 83.75 98 ARG A O 1
ATOM 818 N N . SER A 1 99 ? 5.104 -10.712 -5.729 1.00 83.69 99 SER A N 1
ATOM 819 C CA . SER A 1 99 ? 4.109 -11.525 -5.023 1.00 83.69 99 SER A CA 1
ATOM 820 C C . SER A 1 99 ? 3.957 -11.200 -3.538 1.00 83.69 99 SER A C 1
ATOM 822 O O . SER A 1 99 ? 3.225 -11.903 -2.845 1.00 83.69 99 SER A O 1
ATOM 824 N N . ASN A 1 100 ? 4.630 -10.165 -3.035 1.00 84.56 100 ASN A N 1
ATOM 825 C CA . ASN A 1 100 ? 4.601 -9.787 -1.624 1.00 84.56 100 ASN A CA 1
ATOM 826 C C . ASN A 1 100 ? 3.969 -8.402 -1.435 1.00 84.56 100 ASN A C 1
ATOM 828 O O . ASN A 1 100 ? 4.501 -7.564 -0.717 1.00 84.56 100 ASN A O 1
ATOM 832 N N . PHE A 1 101 ? 2.854 -8.127 -2.116 1.00 88.50 101 PHE A N 1
ATOM 833 C CA . PHE A 1 101 ? 2.115 -6.881 -1.920 1.00 88.50 101 PHE A CA 1
ATOM 834 C C . PHE A 1 101 ? 1.158 -6.958 -0.727 1.00 88.50 101 PHE A C 1
ATOM 836 O O . PHE A 1 101 ? 0.387 -7.907 -0.581 1.00 88.50 101 PHE A O 1
ATOM 843 N N . TRP A 1 102 ? 1.117 -5.891 0.063 1.00 88.44 102 TRP A N 1
ATOM 844 C CA . TRP A 1 102 ? 0.068 -5.632 1.041 1.00 88.44 102 TRP A CA 1
ATOM 845 C C . TRP A 1 102 ? -0.247 -4.139 1.057 1.00 88.44 102 TRP A C 1
ATOM 847 O O . TRP A 1 102 ? 0.637 -3.303 0.881 1.00 88.44 102 TRP A O 1
ATOM 857 N N . LEU A 1 103 ? -1.510 -3.807 1.304 1.00 89.69 103 LEU A N 1
ATOM 858 C CA . LEU A 1 103 ? -1.943 -2.438 1.551 1.00 89.69 103 LEU A CA 1
ATOM 859 C C . LEU A 1 103 ? -2.116 -2.244 3.059 1.00 89.69 103 LEU A C 1
ATOM 861 O O . LEU A 1 103 ? -2.957 -2.904 3.671 1.00 89.69 103 LEU A O 1
ATOM 865 N N . GLY A 1 104 ? -1.306 -1.364 3.647 1.00 89.06 104 GLY A N 1
ATOM 866 C CA . GLY A 1 104 ? -1.328 -1.062 5.077 1.00 89.06 104 GLY A CA 1
ATOM 867 C C . GLY A 1 104 ? -2.138 0.195 5.376 1.00 89.06 104 GLY A C 1
ATOM 868 O O . GLY A 1 104 ? -1.970 1.215 4.710 1.00 89.06 104 GLY A O 1
ATOM 869 N N . ILE A 1 105 ? -3.009 0.117 6.380 1.00 86.06 105 ILE A N 1
ATOM 870 C CA . ILE A 1 105 ? -3.857 1.220 6.833 1.00 86.06 105 ILE A CA 1
ATOM 871 C C . ILE A 1 105 ? -3.661 1.388 8.342 1.00 86.06 105 ILE A C 1
ATOM 873 O O . ILE A 1 105 ? -4.182 0.564 9.103 1.00 86.06 105 ILE A O 1
ATOM 877 N N . PRO A 1 106 ? -2.909 2.408 8.786 1.00 81.94 106 PRO A N 1
ATOM 878 C CA . PRO A 1 106 ? -2.810 2.731 10.197 1.00 81.94 106 PRO A CA 1
ATOM 879 C C . PRO A 1 106 ? -4.127 3.367 10.656 1.00 81.94 106 PRO A C 1
ATOM 881 O O . PRO A 1 106 ? -4.726 4.186 9.957 1.00 81.94 106 PRO A O 1
ATOM 884 N N . PHE A 1 107 ? -4.603 2.964 11.828 1.00 75.25 107 PHE A N 1
ATOM 885 C CA . PHE A 1 107 ? -5.786 3.535 12.473 1.00 75.25 107 PHE A CA 1
ATOM 886 C C . PHE A 1 107 ? -5.431 4.532 13.578 1.00 75.25 107 PHE A C 1
ATOM 888 O O . PHE A 1 107 ? -6.335 5.176 14.111 1.00 75.25 107 PHE A O 1
ATOM 895 N N . ALA A 1 108 ? -4.143 4.687 13.890 1.00 64.12 108 ALA A N 1
ATOM 896 C CA . ALA A 1 108 ? -3.614 5.763 14.717 1.00 64.12 108 ALA A CA 1
ATOM 897 C C . ALA A 1 108 ? -3.197 6.935 13.817 1.00 64.12 108 ALA A C 1
ATOM 899 O O . ALA A 1 108 ? -2.410 6.758 12.893 1.00 64.12 108 ALA A O 1
ATOM 900 N N . ASP A 1 109 ? -3.750 8.122 14.056 1.00 53.72 109 ASP A N 1
ATOM 901 C CA . ASP A 1 109 ? -3.449 9.339 13.295 1.00 53.72 109 ASP A CA 1
ATOM 902 C C . ASP A 1 109 ? -2.349 10.205 13.942 1.00 53.72 109 ASP A C 1
ATOM 904 O O . ASP A 1 109 ? -1.907 11.178 13.331 1.00 53.72 109 ASP A O 1
ATOM 908 N N . SER A 1 110 ? -1.869 9.852 15.145 1.00 50.59 110 SER A N 1
ATOM 909 C CA . SER A 1 110 ? -0.679 10.446 15.773 1.00 50.59 110 SER A CA 1
ATOM 910 C C . SER A 1 110 ? -0.092 9.569 16.894 1.00 50.59 110 SER A C 1
ATOM 912 O O . SER A 1 110 ? -0.813 8.775 17.498 1.00 50.59 110 SER A O 1
ATOM 914 N N . GLU A 1 111 ? 1.193 9.76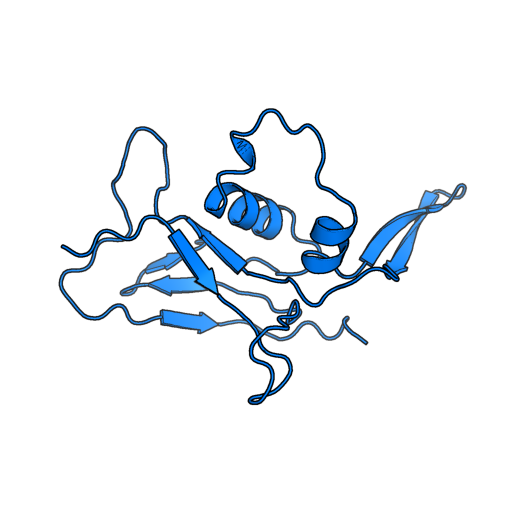0 17.230 1.00 49.81 111 GLU A N 1
ATOM 915 C CA . GLU A 1 111 ? 1.838 9.118 18.398 1.00 49.81 111 GLU A CA 1
ATOM 916 C C . GLU A 1 111 ? 1.232 9.546 19.752 1.00 49.81 111 GLU A C 1
ATOM 918 O O . GLU A 1 111 ? 1.363 8.819 20.734 1.00 49.81 111 GLU A O 1
ATOM 923 N N . ASP A 1 112 ? 0.554 10.699 19.810 1.00 40.62 112 ASP A N 1
ATOM 924 C CA . ASP A 1 112 ? 0.054 11.314 21.055 1.00 40.62 112 ASP A CA 1
ATOM 925 C C . ASP A 1 112 ? -1.463 11.098 21.267 1.00 40.62 112 ASP A C 1
ATOM 927 O O . ASP A 1 112 ? -2.004 11.301 22.353 1.00 40.62 112 ASP A O 1
ATOM 931 N N . PHE A 1 113 ? -2.174 10.633 20.235 1.00 40.72 113 PHE A N 1
ATOM 932 C CA . PHE A 1 113 ? -3.595 10.298 20.282 1.00 40.72 113 PHE A CA 1
ATOM 933 C C . PHE A 1 113 ? -3.823 8.908 19.688 1.00 40.72 113 PHE A C 1
ATOM 935 O O . PHE A 1 113 ? -4.007 8.727 18.488 1.00 40.72 113 PHE A O 1
ATOM 942 N N . MET A 1 114 ? -3.959 7.918 20.571 1.00 50.38 114 MET A N 1
ATOM 943 C CA . MET A 1 114 ? -4.554 6.607 20.268 1.00 50.38 114 MET A CA 1
ATOM 944 C C . MET A 1 114 ? -6.078 6.726 20.037 1.00 50.38 114 MET A C 1
ATOM 946 O O . MET A 1 114 ? -6.856 5.891 20.500 1.00 50.38 114 MET A O 1
ATOM 950 N N . GLY A 1 115 ? -6.530 7.806 19.385 1.00 47.53 115 GLY A N 1
ATOM 951 C CA . GLY A 1 115 ? -7.943 8.122 19.186 1.00 47.53 115 GLY A CA 1
ATOM 952 C C . GLY A 1 115 ? -8.658 7.047 18.380 1.00 47.53 115 GLY A C 1
ATOM 953 O O . GLY A 1 115 ? -9.821 6.760 18.667 1.00 47.53 115 GLY A O 1
ATOM 954 N N . GLY A 1 116 ? -7.930 6.404 17.459 1.00 52.69 116 GLY A N 1
ATOM 955 C CA . GLY A 1 116 ? -8.383 5.250 16.698 1.00 52.69 116 GLY A CA 1
ATOM 956 C C . GLY A 1 116 ? -9.610 5.542 15.830 1.00 52.69 116 GLY A C 1
ATOM 957 O O . GLY A 1 116 ? -10.439 6.411 16.107 1.00 52.69 116 GLY A O 1
ATOM 958 N N . ILE A 1 117 ? -9.836 4.732 14.804 1.00 57.75 117 ILE A N 1
ATOM 959 C CA . ILE A 1 117 ? -11.222 4.498 14.397 1.00 57.75 117 ILE A CA 1
ATOM 960 C C . ILE A 1 117 ? -11.794 3.462 15.369 1.00 57.75 117 ILE A C 1
ATOM 962 O O . ILE A 1 117 ? -11.488 2.275 15.289 1.00 57.75 117 ILE A O 1
ATOM 966 N N . SER A 1 118 ? -12.585 3.928 16.339 1.00 55.47 118 SER A N 1
ATOM 967 C CA . SER A 1 118 ? -13.256 3.076 17.323 1.00 55.47 118 SER A CA 1
ATOM 968 C C . SER A 1 118 ? -14.733 2.891 16.975 1.00 55.47 118 SER A C 1
ATOM 970 O O . SER A 1 118 ? -15.444 3.851 16.683 1.00 55.47 118 SER A O 1
ATOM 972 N N . THR A 1 119 ? -15.199 1.642 17.023 1.00 57.25 119 THR A N 1
ATOM 973 C CA . THR A 1 119 ? -16.618 1.296 16.897 1.00 57.25 119 THR A CA 1
ATOM 974 C C . THR A 1 119 ? -17.026 0.292 17.970 1.00 57.25 119 THR A C 1
ATOM 976 O O . THR A 1 119 ? -16.224 -0.524 18.437 1.00 57.25 119 THR A O 1
ATOM 979 N N . VAL A 1 120 ? -18.287 0.367 18.394 1.00 55.91 120 VAL A N 1
ATOM 980 C CA . VAL A 1 120 ? -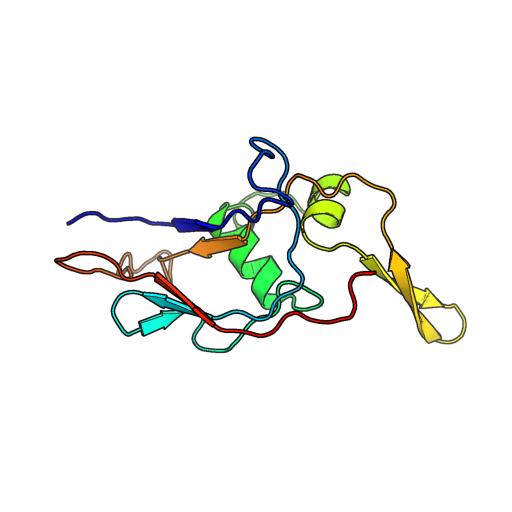18.878 -0.508 19.418 1.00 55.91 120 VAL A CA 1
ATOM 981 C C . VAL A 1 120 ? -19.445 -1.804 18.810 1.00 55.91 120 VAL A C 1
ATOM 983 O O . VAL A 1 120 ? -19.852 -2.691 19.559 1.00 55.91 120 VAL A O 1
ATOM 986 N N . GLY A 1 121 ? -19.457 -1.929 17.472 1.00 58.78 121 GLY A N 1
ATOM 987 C CA . GLY A 1 121 ? -20.098 -3.019 16.725 1.00 58.78 121 GLY A CA 1
ATOM 988 C C . GLY A 1 121 ? -19.231 -3.655 15.629 1.00 58.78 121 GLY A C 1
ATOM 989 O O . GLY A 1 121 ? -18.002 -3.647 15.690 1.00 58.78 121 GLY A O 1
ATOM 990 N N . THR A 1 122 ? -19.882 -4.269 14.638 1.00 58.75 122 THR A N 1
ATOM 991 C CA . THR A 1 122 ? -19.213 -4.852 13.465 1.00 58.75 122 THR 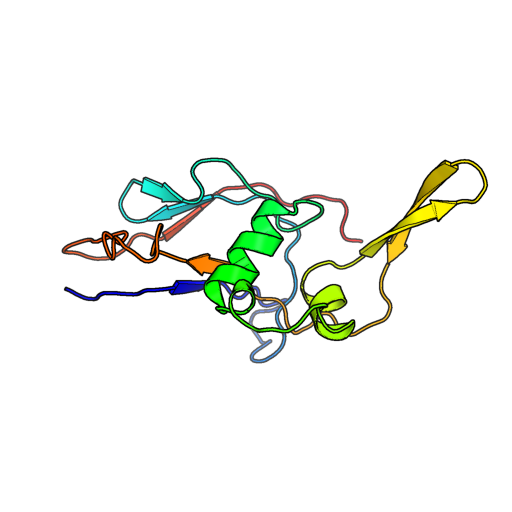A CA 1
ATOM 992 C C . THR A 1 122 ? -18.633 -3.743 12.593 1.00 58.75 122 THR A C 1
ATOM 994 O O . THR A 1 122 ? -19.367 -2.867 12.147 1.00 58.75 122 THR A O 1
ATOM 997 N N . VAL A 1 123 ? -17.332 -3.805 12.302 1.00 61.62 123 VAL A N 1
ATOM 998 C CA . VAL A 1 123 ? -16.700 -2.906 11.331 1.00 61.62 123 VAL A CA 1
ATOM 999 C C . VAL A 1 123 ? -17.154 -3.312 9.929 1.00 61.62 123 VAL A C 1
ATOM 1001 O O . VAL A 1 123 ? -16.798 -4.388 9.447 1.00 61.62 123 VAL A O 1
ATOM 1004 N N . GLN A 1 124 ? -17.940 -2.462 9.271 1.00 65.62 124 GLN A N 1
ATOM 1005 C CA . GLN A 1 124 ? -18.179 -2.591 7.837 1.00 65.62 124 GLN A CA 1
ATOM 1006 C C . GLN A 1 124 ? -16.988 -1.991 7.096 1.00 65.62 124 GLN A C 1
ATOM 1008 O O . GLN A 1 124 ? -16.686 -0.817 7.286 1.00 65.62 124 GLN A O 1
ATOM 1013 N N . ILE A 1 125 ? -16.345 -2.811 6.264 1.00 67.00 125 ILE A N 1
ATOM 1014 C CA . ILE A 1 125 ? -15.246 -2.408 5.387 1.00 67.00 125 ILE A CA 1
ATOM 1015 C C . ILE A 1 125 ? -15.784 -2.399 3.963 1.00 67.00 125 ILE A C 1
ATOM 1017 O O . ILE A 1 125 ? -16.197 -3.440 3.448 1.00 67.00 125 ILE A O 1
ATOM 1021 N N . GLN A 1 126 ? -15.785 -1.231 3.328 1.00 70.06 126 GLN A N 1
ATOM 1022 C CA . GLN A 1 126 ? -16.117 -1.100 1.912 1.00 70.06 126 GLN A CA 1
ATOM 1023 C C . GLN A 1 126 ? -14.923 -0.520 1.166 1.00 70.06 126 GLN A C 1
ATOM 1025 O O . GLN A 1 126 ? -14.423 0.540 1.535 1.00 70.06 126 GLN A O 1
ATOM 1030 N N . TYR A 1 127 ? -14.500 -1.226 0.119 1.00 68.94 127 TYR A N 1
ATOM 1031 C CA . TYR A 1 127 ? -13.534 -0.732 -0.852 1.00 68.94 127 TYR A CA 1
ATOM 1032 C C . TYR A 1 127 ? -14.288 -0.089 -2.003 1.00 68.94 127 TYR A C 1
ATOM 1034 O O . TYR A 1 127 ? -15.192 -0.698 -2.583 1.00 68.94 127 TYR A O 1
ATOM 1042 N N . THR A 1 128 ? -13.901 1.128 -2.334 1.00 68.25 128 THR A N 1
ATOM 1043 C CA . THR A 1 128 ? -14.436 1.879 -3.463 1.00 68.25 128 THR A CA 1
ATOM 1044 C C . THR A 1 128 ? -13.272 2.427 -4.262 1.00 68.25 128 THR A C 1
ATOM 1046 O O . THR A 1 128 ? -12.323 2.961 -3.691 1.00 68.25 128 THR A O 1
ATOM 1049 N N . GLY A 1 129 ? -13.345 2.236 -5.575 1.00 68.81 129 GLY A N 1
ATOM 1050 C CA . GLY A 1 129 ? -12.370 2.736 -6.527 1.00 68.81 129 GLY A CA 1
ATOM 1051 C C . GLY A 1 129 ? -12.330 1.897 -7.797 1.00 68.81 129 GLY A C 1
ATOM 1052 O O . GLY A 1 129 ? -12.884 0.794 -7.863 1.00 68.81 129 GLY A O 1
ATOM 1053 N N . ASP A 1 130 ? -11.686 2.455 -8.812 1.00 73.19 130 ASP A N 1
ATOM 1054 C CA . ASP A 1 130 ? -11.573 1.856 -10.136 1.00 73.19 130 ASP A CA 1
ATOM 1055 C C . ASP A 1 130 ? -10.240 1.118 -10.296 1.00 73.19 130 ASP A C 1
ATOM 1057 O O . ASP A 1 130 ? -9.225 1.488 -9.694 1.00 73.19 130 ASP A O 1
ATOM 1061 N N . ARG A 1 131 ? -10.229 0.076 -11.141 1.00 68.06 131 ARG A N 1
ATOM 1062 C CA . ARG A 1 131 ? -8.970 -0.503 -11.624 1.00 68.06 131 ARG A CA 1
ATOM 1063 C C . ARG A 1 131 ? -8.320 0.470 -12.595 1.00 68.06 131 ARG A C 1
ATOM 1065 O O . ARG A 1 131 ? -8.929 0.854 -13.591 1.00 68.06 131 ARG A O 1
ATOM 1072 N N . ASP A 1 132 ? -7.070 0.799 -12.331 1.00 64.12 132 ASP A N 1
ATOM 1073 C CA . ASP A 1 132 ? -6.220 1.508 -13.263 1.00 64.12 132 ASP A CA 1
ATOM 1074 C C . ASP A 1 132 ? -5.728 0.536 -14.347 1.00 64.12 132 ASP A C 1
ATOM 1076 O O . ASP A 1 132 ? -5.185 -0.537 -14.073 1.00 64.12 132 ASP A O 1
ATOM 1080 N N . VAL A 1 133 ? -5.958 0.898 -15.608 1.00 54.56 133 VAL A N 1
ATOM 1081 C CA . VAL A 1 133 ? -5.769 0.036 -16.792 1.00 54.56 133 VAL A CA 1
ATOM 1082 C C . VAL A 1 133 ? -4.281 -0.083 -17.176 1.00 54.56 133 VAL A C 1
ATOM 1084 O O . VAL A 1 133 ? -3.932 -0.740 -18.151 1.00 54.56 133 VAL A O 1
ATOM 1087 N N . GLN A 1 134 ? -3.369 0.528 -16.413 1.00 51.75 134 GLN A N 1
ATOM 1088 C CA . GLN A 1 134 ? -1.942 0.587 -16.752 1.00 51.75 134 GLN A CA 1
ATOM 1089 C C . GLN A 1 134 ? -1.097 -0.622 -16.315 1.00 51.75 134 GLN A C 1
ATOM 1091 O O . GLN A 1 134 ? 0.113 -0.619 -16.533 1.00 51.75 134 GLN A O 1
ATOM 1096 N N . MET A 1 135 ? -1.687 -1.670 -15.738 1.00 51.97 135 MET A N 1
ATOM 1097 C CA . MET A 1 135 ? -0.965 -2.909 -15.424 1.00 51.97 135 MET A CA 1
ATOM 1098 C C . MET A 1 135 ? -1.221 -3.982 -16.493 1.00 51.97 135 MET A C 1
ATOM 1100 O O . MET A 1 135 ? -2.128 -4.799 -16.340 1.00 51.97 135 MET A O 1
ATOM 1104 N N . ASN A 1 136 ? -0.430 -3.961 -17.572 1.00 41.12 136 ASN A N 1
ATOM 1105 C CA . ASN A 1 136 ? -0.326 -5.087 -18.513 1.00 41.12 136 ASN A CA 1
ATOM 1106 C C . ASN A 1 136 ? 0.557 -6.205 -17.948 1.00 41.12 136 ASN A C 1
ATOM 1108 O O . ASN A 1 136 ? 1.639 -5.879 -17.402 1.00 41.12 136 ASN A O 1
#

pLDDT: mean 76.68, std 12.55, range [38.81, 89.75]

Radius of gyration: 16.42 Å; chains: 1; bounding box: 40×36×46 Å

Foldseek 3Di:
DPQDFKDKDFADPDPPDPQFGAQQFKWWWKDWPNQTPPNDIATLEPGVVQVVQQCVLVVVVVDPDPDDDVQVVCQSYQWDWDADPVRDTDTGGDPHDNRPDMGMHGQDPDPVDSVGPDDPDDIDIDIDTDHDPPDD

Sequence (136 aa):
MKHADTMFVLFRRTINDYSCFYNPGIKYHINIDGKYYPREEYSTVEDMRSYNLTLDAMNFNNNFTTTINPEMQSSIMPYVKVWTHTGAQNTQYTNGDRSNFWLGIPFADSEDFMGGISTVGTVQIQYTGDRDVQMN

Secondary structure (DSSP, 8-state):
----SEEEE--BSSTT-SS-B----BEEEEEETTEEEEEEEEESSS-HHHHHHHHHHTT-TTSS--S--HHHHHHH-SEEEEE-TTS-EEEEE--S---B--EEEES-S-SS-------SS---EEEE-PBPTT--